Protein AF-A0A3N5WEF0-F1 (afdb_monomer)

Structure (mmCIF, N/CA/C/O backbone):
data_AF-A0A3N5WEF0-F1
#
_entry.id   AF-A0A3N5WEF0-F1
#
loop_
_atom_site.group_PDB
_atom_site.id
_atom_site.type_symbol
_atom_site.label_atom_id
_atom_site.label_alt_id
_atom_site.label_comp_id
_atom_site.label_asym_id
_atom_site.label_entity_id
_atom_site.label_seq_id
_atom_site.pdbx_PDB_ins_code
_atom_site.Cartn_x
_atom_site.Cartn_y
_atom_site.Cartn_z
_atom_site.occupancy
_atom_site.B_iso_or_equiv
_atom_site.auth_seq_id
_atom_site.auth_comp_id
_atom_site.auth_asym_id
_atom_site.auth_atom_id
_atom_site.pdbx_PDB_model_num
ATOM 1 N N . LEU A 1 1 ? 18.848 -7.022 -10.506 1.00 74.38 1 LEU A N 1
ATOM 2 C CA . LEU A 1 1 ? 17.681 -6.157 -10.202 1.00 74.38 1 LEU A CA 1
ATOM 3 C C . LEU A 1 1 ? 16.648 -6.886 -9.337 1.00 74.38 1 LEU A C 1
ATOM 5 O O . LEU A 1 1 ? 16.163 -6.300 -8.378 1.00 74.38 1 LEU A O 1
ATOM 9 N N . ILE A 1 2 ? 16.434 -8.184 -9.585 1.00 83.50 2 ILE A N 1
ATOM 10 C CA . ILE A 1 2 ? 15.606 -9.089 -8.767 1.00 83.50 2 ILE A CA 1
ATOM 11 C C . ILE A 1 2 ? 15.861 -8.981 -7.254 1.00 83.50 2 ILE A C 1
ATOM 13 O O . ILE A 1 2 ? 14.905 -8.848 -6.508 1.00 83.50 2 ILE A O 1
ATOM 17 N N . ALA A 1 3 ? 17.116 -8.968 -6.786 1.00 88.94 3 ALA A N 1
ATOM 18 C CA . ALA A 1 3 ? 17.409 -8.889 -5.346 1.00 88.94 3 ALA A CA 1
ATOM 19 C C . ALA A 1 3 ? 16.875 -7.606 -4.677 1.00 88.94 3 ALA A C 1
ATOM 21 O O . ALA A 1 3 ? 16.358 -7.653 -3.568 1.00 88.94 3 ALA A O 1
ATOM 22 N N . VAL A 1 4 ? 16.955 -6.461 -5.362 1.00 89.25 4 VAL A N 1
ATOM 23 C CA . VAL A 1 4 ? 16.396 -5.196 -4.853 1.00 89.25 4 VAL A CA 1
ATOM 24 C C . VAL A 1 4 ? 14.868 -5.250 -4.856 1.00 89.25 4 VAL A C 1
ATOM 26 O O . VAL A 1 4 ? 14.240 -4.791 -3.907 1.00 89.25 4 VAL A O 1
ATOM 29 N N . LEU A 1 5 ? 14.276 -5.850 -5.894 1.00 88.00 5 LEU A N 1
ATOM 30 C CA . LEU A 1 5 ? 12.832 -6.067 -5.988 1.00 88.00 5 LEU A CA 1
ATOM 31 C C . LEU A 1 5 ? 12.317 -6.987 -4.871 1.00 88.00 5 LEU A C 1
ATOM 33 O O . LEU A 1 5 ? 11.269 -6.731 -4.292 1.00 88.00 5 LEU A O 1
ATOM 37 N N . PHE A 1 6 ? 13.085 -8.028 -4.554 1.00 88.06 6 PHE A N 1
ATOM 38 C CA . PHE A 1 6 ? 12.805 -8.971 -3.480 1.00 88.06 6 PHE A CA 1
ATOM 39 C C . PHE A 1 6 ? 12.837 -8.281 -2.114 1.00 88.06 6 PHE A C 1
ATOM 41 O O . PHE A 1 6 ? 11.886 -8.407 -1.356 1.00 88.06 6 PHE A O 1
ATOM 48 N N . ILE A 1 7 ? 13.863 -7.465 -1.837 1.00 92.31 7 ILE A N 1
ATOM 49 C CA . ILE A 1 7 ? 13.926 -6.671 -0.598 1.00 92.31 7 ILE A CA 1
ATOM 50 C C . ILE A 1 7 ? 12.733 -5.711 -0.501 1.00 92.31 7 ILE A C 1
ATOM 52 O O . ILE A 1 7 ? 12.158 -5.551 0.572 1.00 92.31 7 ILE A O 1
ATOM 56 N N . LEU A 1 8 ? 12.347 -5.071 -1.609 1.00 91.00 8 LEU A N 1
ATOM 57 C CA . LEU A 1 8 ? 11.194 -4.170 -1.633 1.00 91.00 8 LEU A CA 1
ATOM 58 C C . LEU A 1 8 ? 9.889 -4.911 -1.302 1.00 91.00 8 LEU A C 1
ATOM 60 O O . LEU A 1 8 ? 9.096 -4.413 -0.506 1.00 91.00 8 LEU A O 1
ATOM 64 N N . PHE A 1 9 ? 9.694 -6.097 -1.879 1.00 91.12 9 PHE A N 1
ATOM 65 C CA . PHE A 1 9 ? 8.532 -6.943 -1.614 1.00 91.12 9 PHE A CA 1
ATOM 66 C C . PHE A 1 9 ? 8.518 -7.486 -0.175 1.00 91.12 9 PHE A C 1
ATOM 68 O O . PHE A 1 9 ? 7.483 -7.470 0.484 1.00 91.12 9 PHE A O 1
ATOM 75 N N . ASP A 1 10 ? 9.667 -7.887 0.370 1.00 94.56 10 ASP A N 1
ATOM 76 C CA . ASP A 1 10 ? 9.769 -8.292 1.778 1.00 94.56 10 ASP A CA 1
ATOM 77 C C . ASP A 1 10 ? 9.383 -7.141 2.720 1.00 94.56 10 ASP A C 1
ATOM 79 O O . ASP A 1 10 ? 8.650 -7.339 3.692 1.00 94.56 10 ASP A O 1
ATOM 83 N N . ILE A 1 11 ? 9.827 -5.917 2.417 1.00 93.50 11 ILE A N 1
ATOM 84 C CA . ILE A 1 11 ? 9.460 -4.719 3.182 1.00 93.50 11 ILE A CA 1
ATOM 85 C C . ILE A 1 11 ? 7.948 -4.473 3.12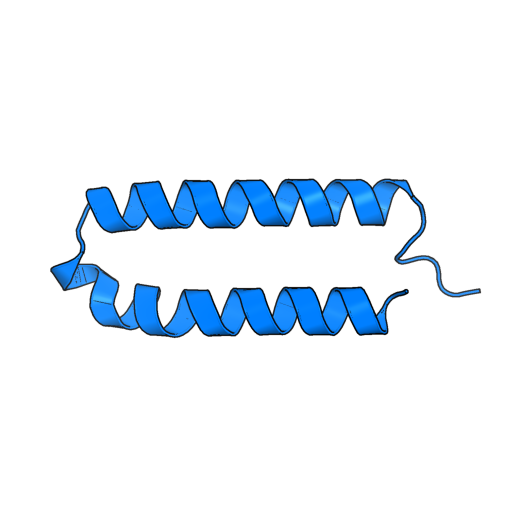5 1.00 93.50 11 ILE A C 1
ATOM 87 O O . ILE A 1 11 ? 7.346 -4.162 4.152 1.00 93.50 11 ILE A O 1
ATOM 91 N N . GLU A 1 12 ? 7.319 -4.631 1.962 1.00 94.19 12 GLU A N 1
ATOM 92 C CA . GLU A 1 12 ? 5.865 -4.521 1.814 1.00 94.19 12 GLU A CA 1
ATOM 93 C C . GLU A 1 12 ? 5.128 -5.468 2.770 1.00 94.19 12 GLU A C 1
ATOM 95 O O . GLU A 1 12 ? 4.249 -5.033 3.521 1.00 94.19 12 GLU A O 1
ATOM 100 N N . VAL A 1 13 ? 5.541 -6.738 2.826 1.00 93.44 13 VAL A N 1
ATOM 101 C CA . VAL A 1 13 ? 4.950 -7.738 3.730 1.00 93.44 13 VAL A CA 1
ATOM 102 C C . VAL A 1 13 ? 5.173 -7.364 5.198 1.00 93.44 13 VAL A C 1
ATOM 104 O O . VAL A 1 13 ? 4.251 -7.482 6.010 1.00 93.44 13 VAL A O 1
ATOM 107 N N . VAL A 1 14 ? 6.354 -6.846 5.551 1.00 95.88 14 VAL A N 1
ATOM 108 C CA . VAL A 1 14 ? 6.652 -6.361 6.912 1.00 95.88 14 VAL A CA 1
ATOM 109 C C . VAL A 1 14 ? 5.697 -5.248 7.346 1.00 95.88 14 VAL A C 1
ATOM 111 O O . VAL A 1 14 ? 5.328 -5.209 8.518 1.00 95.88 14 VAL A O 1
ATOM 114 N N . PHE A 1 15 ? 5.251 -4.378 6.437 1.00 92.56 15 PHE A N 1
ATOM 115 C CA . PHE A 1 15 ? 4.237 -3.359 6.739 1.00 92.56 15 PHE A CA 1
ATOM 116 C C . PHE A 1 15 ? 2.808 -3.920 6.760 1.00 92.56 15 PHE A C 1
ATOM 118 O O . P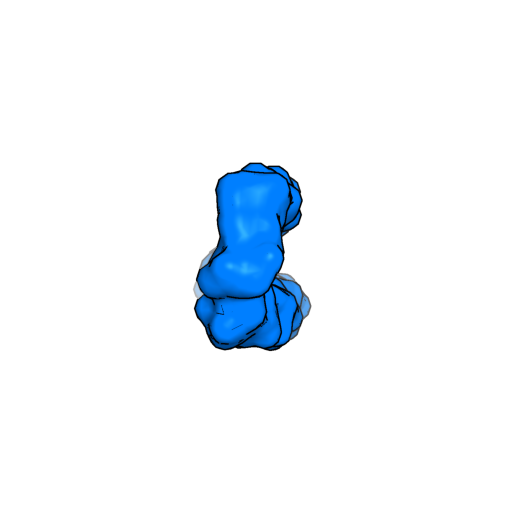HE A 1 15 ? 1.988 -3.486 7.574 1.00 92.56 15 PHE A O 1
ATOM 125 N N . PHE A 1 16 ? 2.509 -4.914 5.924 1.00 94.44 16 PHE A N 1
ATOM 126 C CA . PHE A 1 16 ? 1.205 -5.582 5.891 1.00 94.44 16 PHE A CA 1
ATOM 127 C C . PHE A 1 16 ? 0.881 -6.338 7.184 1.00 94.44 16 PHE A C 1
ATOM 129 O O . PHE A 1 16 ? -0.262 -6.308 7.638 1.00 94.44 16 PHE A O 1
ATOM 136 N N . LEU A 1 17 ? 1.864 -6.999 7.797 1.00 93.94 17 LEU A N 1
ATOM 137 C CA . LEU A 1 17 ? 1.667 -7.814 9.002 1.00 93.94 17 LEU A CA 1
ATOM 138 C C . LEU A 1 17 ? 1.090 -7.038 10.206 1.00 93.94 17 LEU A C 1
ATOM 140 O O . LEU A 1 17 ? 0.030 -7.431 10.698 1.00 93.94 17 LEU A O 1
ATOM 144 N N . PRO A 1 18 ? 1.711 -5.947 10.699 1.00 93.25 18 PRO A N 1
ATOM 145 C CA . PRO A 1 18 ? 1.172 -5.190 11.826 1.00 93.25 18 PRO A CA 1
ATOM 146 C C . PRO A 1 18 ? -0.167 -4.532 11.483 1.00 93.25 18 PRO A C 1
ATOM 148 O O . PRO A 1 18 ? -1.065 -4.509 12.324 1.00 93.25 18 PRO A O 1
ATOM 151 N N . TRP A 1 19 ? -0.346 -4.062 10.244 1.00 93.88 19 TRP A N 1
ATOM 152 C CA . TRP A 1 19 ? -1.634 -3.537 9.794 1.00 93.88 19 TRP A CA 1
ATOM 153 C C . TRP A 1 19 ? -2.741 -4.598 9.873 1.00 93.88 19 TRP A C 1
ATOM 155 O O . TRP A 1 19 ? -3.821 -4.316 10.393 1.00 93.88 19 TRP A O 1
ATOM 165 N N . ALA A 1 20 ? -2.471 -5.824 9.416 1.00 92.25 20 ALA A N 1
ATOM 166 C CA . ALA A 1 20 ? -3.434 -6.922 9.442 1.00 92.25 20 ALA A CA 1
ATOM 167 C C . ALA A 1 20 ? -3.797 -7.333 10.877 1.00 92.25 20 ALA A C 1
ATOM 169 O O . ALA A 1 20 ? -4.966 -7.592 11.170 1.00 92.25 20 ALA A O 1
ATOM 170 N N . VAL A 1 21 ? -2.817 -7.346 11.788 1.00 94.56 21 VAL A N 1
ATOM 171 C CA . VAL A 1 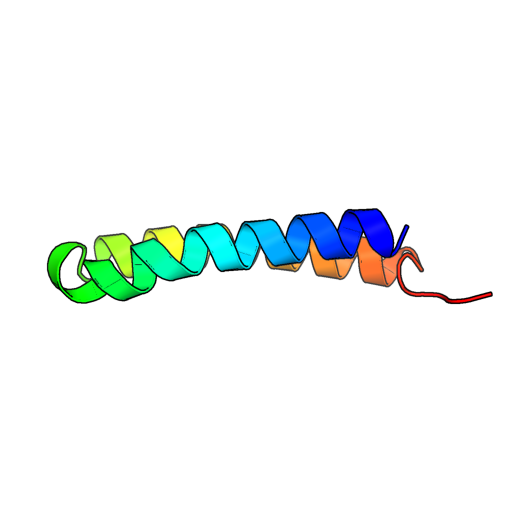21 ? -3.039 -7.640 13.214 1.00 94.56 21 VAL A CA 1
ATOM 172 C C . VAL A 1 21 ? -3.908 -6.564 13.875 1.00 94.56 21 VAL A C 1
ATOM 174 O O . VAL A 1 21 ? -4.848 -6.896 14.597 1.00 94.56 21 VAL A O 1
ATOM 177 N N . SER A 1 22 ? -3.660 -5.285 13.584 1.00 92.94 22 SER A N 1
ATOM 178 C CA . SER A 1 22 ? -4.409 -4.147 14.143 1.00 92.94 22 SER A CA 1
ATOM 179 C C . SER A 1 22 ? -5.628 -3.732 13.307 1.00 92.94 22 SER A C 1
ATOM 181 O O . SER A 1 22 ? -6.258 -2.709 13.584 1.00 92.94 22 SER A O 1
ATOM 183 N N . PHE A 1 23 ? -6.023 -4.522 12.304 1.00 90.62 23 PHE A N 1
ATOM 184 C CA . PHE A 1 23 ? -7.087 -4.165 11.360 1.00 90.62 23 PHE A CA 1
ATOM 185 C C . PHE A 1 23 ? -8.424 -3.846 12.046 1.00 90.62 23 PHE A C 1
ATOM 187 O O . PHE A 1 23 ? -9.130 -2.916 11.653 1.00 90.62 23 PHE A O 1
ATOM 194 N N . ARG A 1 24 ? -8.766 -4.586 13.111 1.00 87.94 24 ARG A N 1
ATOM 195 C CA . ARG A 1 24 ? -10.017 -4.384 13.866 1.00 87.94 24 ARG A CA 1
ATOM 196 C C . ARG A 1 24 ? -10.061 -3.039 14.595 1.00 87.94 24 ARG A C 1
ATOM 198 O O . ARG A 1 24 ? -11.152 -2.517 14.793 1.00 87.94 24 ARG A O 1
ATOM 205 N N . GLU A 1 25 ? -8.909 -2.495 14.977 1.00 90.06 25 GLU A N 1
ATOM 206 C CA . GLU A 1 25 ? -8.794 -1.204 15.667 1.00 90.06 25 GLU A CA 1
ATOM 207 C C . GLU A 1 25 ? -8.761 -0.038 14.673 1.00 90.06 25 GLU A C 1
ATOM 209 O O . GLU A 1 25 ? -9.333 1.019 14.927 1.00 90.06 25 GLU A O 1
ATOM 214 N N . LEU A 1 26 ? -8.126 -0.245 13.515 1.00 88.81 26 LEU A N 1
ATOM 215 C CA . LEU A 1 26 ? -7.976 0.771 12.472 1.00 88.81 26 LEU A CA 1
ATOM 216 C C . LEU A 1 26 ? -9.246 0.967 11.625 1.00 88.81 26 LEU A C 1
ATOM 218 O O . LEU A 1 26 ? -9.462 2.049 11.074 1.00 88.81 26 LEU A O 1
ATOM 222 N N . GLY A 1 27 ? -10.078 -0.071 11.497 1.00 89.44 27 GLY A N 1
ATOM 223 C CA . GLY A 1 27 ? -11.351 -0.025 10.777 1.00 89.44 27 GLY A CA 1
ATOM 224 C C . GLY A 1 27 ? -11.223 0.382 9.301 1.00 89.44 27 GLY A C 1
ATOM 225 O O . GLY A 1 27 ? -10.204 0.168 8.644 1.00 89.44 27 GLY A O 1
ATOM 226 N N . VAL A 1 28 ? -12.283 0.989 8.759 1.00 91.62 28 VAL A N 1
ATOM 227 C CA . VAL A 1 28 ? -12.349 1.427 7.349 1.00 91.62 28 VAL A CA 1
ATOM 228 C C . VAL A 1 28 ? -11.249 2.437 6.971 1.00 91.62 28 VAL A C 1
ATOM 230 O O . VAL A 1 28 ? -10.679 2.289 5.890 1.00 91.62 28 VAL A O 1
ATOM 233 N N . PRO A 1 29 ? -10.880 3.424 7.816 1.00 91.94 29 PRO A N 1
ATOM 234 C CA . PRO A 1 29 ? -9.761 4.319 7.514 1.00 91.94 29 PRO A CA 1
ATOM 235 C C . PRO A 1 29 ? -8.436 3.571 7.322 1.00 91.94 29 PRO A C 1
ATOM 237 O O . PRO A 1 29 ? -7.704 3.849 6.372 1.00 91.94 29 PRO A O 1
ATOM 240 N N . GLY A 1 30 ? -8.159 2.578 8.174 1.00 91.12 30 GLY A N 1
ATOM 241 C CA . GLY A 1 30 ? -6.993 1.708 8.035 1.00 91.12 30 GLY A CA 1
ATOM 242 C C . GLY A 1 30 ? -6.987 0.920 6.736 1.00 91.12 30 GLY A C 1
ATOM 243 O O . GLY A 1 30 ? -5.935 0.771 6.119 1.00 91.12 30 GLY A O 1
ATOM 244 N N . LEU A 1 31 ? -8.154 0.436 6.306 1.00 92.38 31 LEU A N 1
ATOM 245 C CA . LEU A 1 31 ? -8.292 -0.255 5.028 1.00 92.38 31 LEU A CA 1
ATOM 246 C C . LEU A 1 31 ? -7.915 0.659 3.864 1.00 92.38 31 LEU A C 1
ATOM 248 O O . LEU A 1 31 ? -7.090 0.273 3.048 1.00 92.38 31 LEU A O 1
ATOM 252 N N . VAL A 1 32 ? -8.479 1.869 3.805 1.00 95.62 32 VAL A N 1
ATOM 253 C CA . VAL A 1 32 ? -8.219 2.821 2.711 1.00 95.62 32 VAL A CA 1
ATOM 254 C C . VAL A 1 32 ? -6.738 3.188 2.640 1.00 95.62 32 VAL A C 1
ATOM 256 O O . VAL A 1 32 ? -6.160 3.160 1.556 1.00 95.62 32 VAL A O 1
ATOM 259 N N . LEU A 1 33 ? -6.112 3.489 3.781 1.00 93.38 33 LEU A N 1
ATOM 260 C CA . LEU A 1 33 ? -4.689 3.831 3.835 1.00 93.38 33 LEU A CA 1
ATOM 261 C C . LEU A 1 33 ? -3.806 2.683 3.341 1.00 93.38 33 LEU A C 1
ATOM 263 O O . LEU A 1 33 ? -2.889 2.914 2.554 1.00 93.38 33 LEU A O 1
ATOM 267 N N . MET A 1 34 ? -4.112 1.451 3.749 1.00 94.06 34 MET A N 1
ATOM 268 C CA . MET A 1 34 ? -3.353 0.285 3.307 1.00 94.06 34 MET A CA 1
ATOM 269 C C . MET A 1 34 ? -3.552 -0.017 1.826 1.00 94.06 34 MET A C 1
ATOM 271 O O . MET A 1 34 ? -2.607 -0.385 1.136 1.00 94.06 34 MET A O 1
ATOM 275 N N . LEU A 1 35 ? -4.765 0.187 1.316 1.00 94.44 35 LEU A N 1
ATOM 276 C CA . LEU A 1 35 ? -5.081 -0.001 -0.096 1.00 94.44 35 LEU A CA 1
ATOM 277 C C . LEU A 1 35 ? -4.326 1.010 -0.965 1.00 94.44 35 LEU A C 1
ATOM 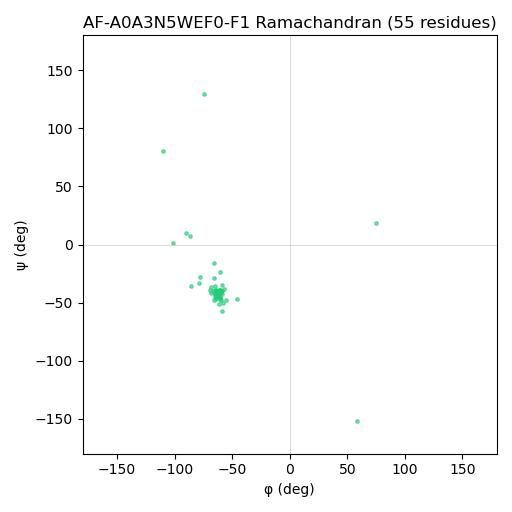279 O O . LEU A 1 35 ? -3.757 0.637 -1.985 1.00 94.44 35 LEU A O 1
ATOM 283 N N . VAL A 1 36 ? -4.256 2.275 -0.538 1.00 96.06 36 VAL A N 1
ATO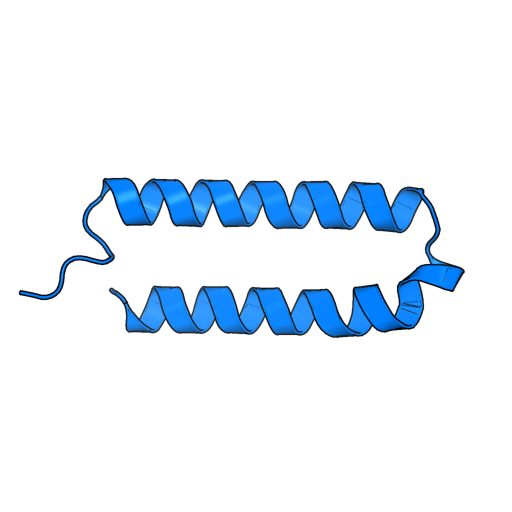M 284 C CA . VAL A 1 36 ? -3.450 3.303 -1.215 1.00 96.06 36 VAL A CA 1
ATOM 285 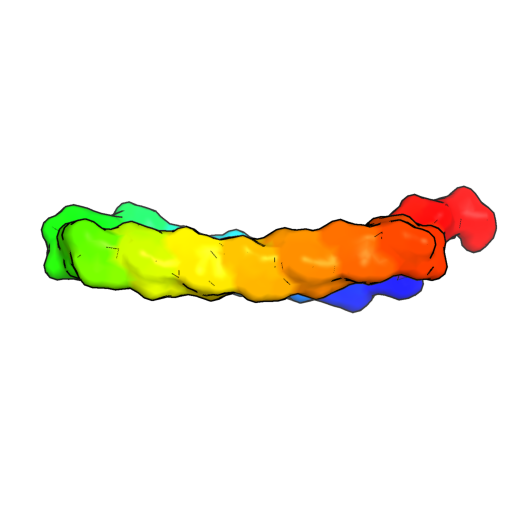C C . VAL A 1 36 ? -1.963 2.948 -1.176 1.00 96.06 36 VAL A C 1
ATOM 287 O O . VAL A 1 36 ? -1.299 3.029 -2.207 1.00 96.06 36 VAL A O 1
ATOM 290 N N . PHE A 1 37 ? -1.444 2.524 -0.020 1.00 93.56 37 PHE A N 1
ATOM 291 C CA . PHE A 1 37 ? -0.052 2.087 0.122 1.00 93.56 37 PHE A CA 1
ATOM 292 C C . PHE A 1 37 ? 0.285 0.927 -0.826 1.00 93.56 37 PHE A C 1
ATOM 294 O O . PHE A 1 37 ? 1.243 1.027 -1.593 1.00 93.56 37 PHE A O 1
ATOM 301 N N . ALA A 1 38 ? -0.542 -0.121 -0.831 1.00 93.94 38 ALA A N 1
ATOM 302 C CA . ALA A 1 38 ? -0.371 -1.285 -1.694 1.00 93.94 38 ALA A CA 1
ATOM 303 C C . ALA A 1 38 ? -0.411 -0.899 -3.179 1.00 93.94 38 ALA A C 1
ATOM 305 O O . ALA A 1 38 ? 0.481 -1.259 -3.935 1.00 93.94 38 ALA A O 1
AT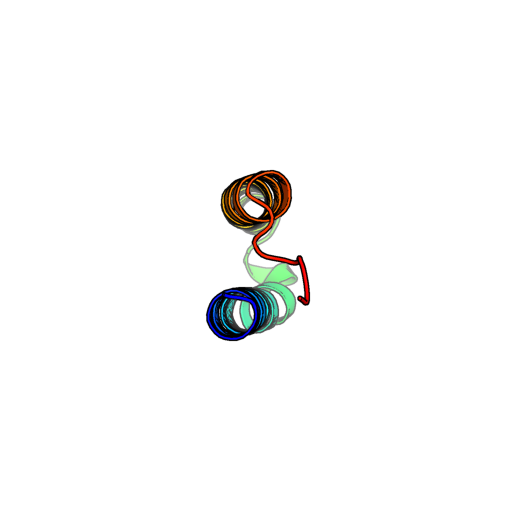OM 306 N N . VAL A 1 39 ? -1.383 -0.081 -3.601 1.00 95.69 39 VAL A N 1
ATOM 307 C CA . VAL A 1 39 ? -1.497 0.361 -5.004 1.00 95.69 39 VAL A CA 1
ATOM 308 C C . VAL A 1 39 ? -0.259 1.134 -5.464 1.00 95.69 39 VAL A C 1
ATOM 310 O O . VAL A 1 39 ? 0.187 0.954 -6.595 1.00 95.69 39 VAL A O 1
ATOM 313 N N . ILE A 1 40 ? 0.320 1.985 -4.614 1.00 94.88 40 ILE A N 1
ATOM 314 C CA . ILE A 1 40 ? 1.539 2.731 -4.962 1.00 94.88 40 ILE A CA 1
ATOM 315 C C . ILE A 1 40 ? 2.717 1.774 -5.195 1.00 94.88 40 ILE A C 1
ATOM 317 O O . ILE A 1 40 ? 3.452 1.939 -6.174 1.00 94.88 40 ILE A O 1
ATOM 321 N N . LEU A 1 41 ? 2.891 0.775 -4.326 1.00 92.44 41 LEU A N 1
ATOM 322 C CA . LEU A 1 41 ? 3.958 -0.218 -4.465 1.00 92.44 41 LEU A CA 1
ATOM 323 C C . LEU A 1 41 ? 3.734 -1.140 -5.664 1.00 92.44 41 LEU A C 1
ATOM 325 O O . LEU A 1 41 ? 4.664 -1.358 -6.437 1.00 92.44 41 LEU A O 1
ATOM 329 N N . GLU A 1 42 ? 2.502 -1.581 -5.894 1.00 92.12 42 GLU A N 1
ATOM 330 C CA . GLU A 1 42 ? 2.118 -2.380 -7.061 1.00 92.12 42 GLU A CA 1
ATOM 331 C C . GLU A 1 42 ? 2.391 -1.641 -8.375 1.00 92.12 42 GLU A C 1
ATOM 333 O O . GLU A 1 42 ? 2.918 -2.215 -9.327 1.00 92.12 42 GLU A O 1
ATOM 338 N N . VAL A 1 43 ? 2.130 -0.331 -8.443 1.00 94.25 43 VAL A N 1
ATOM 339 C CA . VAL A 1 43 ? 2.487 0.481 -9.621 1.00 94.25 43 VAL A CA 1
ATOM 340 C C . VAL A 1 43 ? 4.003 0.522 -9.829 1.00 94.25 43 VAL A C 1
ATOM 342 O O . VAL A 1 43 ? 4.468 0.398 -10.967 1.00 94.25 43 VAL A O 1
ATOM 345 N N . ALA A 1 44 ? 4.786 0.663 -8.757 1.00 89.25 44 ALA A N 1
ATOM 346 C CA . ALA A 1 44 ? 6.244 0.600 -8.840 1.00 89.25 44 ALA A CA 1
ATOM 347 C C . ALA A 1 44 ? 6.728 -0.787 -9.305 1.00 89.25 44 ALA A C 1
ATOM 349 O O . ALA A 1 44 ? 7.631 -0.874 -10.144 1.00 89.25 44 ALA A O 1
ATOM 350 N N . HIS A 1 45 ? 6.090 -1.857 -8.828 1.00 88.38 45 HIS A N 1
ATOM 351 C CA . HIS A 1 45 ? 6.388 -3.239 -9.198 1.00 88.38 45 HIS A CA 1
ATOM 352 C C . HIS A 1 45 ? 6.064 -3.510 -10.674 1.00 88.38 45 HIS A C 1
ATOM 354 O O . HIS A 1 45 ? 6.915 -3.994 -11.421 1.00 88.38 45 HIS A O 1
ATOM 360 N N . LEU A 1 46 ? 4.877 -3.104 -11.136 1.00 90.44 46 LEU A N 1
ATOM 361 C CA . LEU A 1 46 ? 4.453 -3.185 -12.537 1.00 90.44 46 LEU A CA 1
ATOM 362 C C . LEU A 1 46 ? 5.383 -2.401 -13.465 1.00 90.44 46 LEU A C 1
ATOM 364 O O . LEU A 1 46 ? 5.692 -2.852 -14.569 1.00 90.44 46 LEU A O 1
ATOM 368 N N . TYR A 1 47 ? 5.840 -1.224 -13.037 1.00 90.19 47 TYR A N 1
ATOM 369 C CA . TYR A 1 47 ? 6.799 -0.434 -13.803 1.00 90.19 47 TYR A CA 1
ATOM 370 C C . TYR A 1 47 ? 8.152 -1.137 -13.924 1.00 90.19 47 TYR A C 1
ATOM 372 O O . TYR A 1 47 ? 8.719 -1.196 -15.017 1.00 90.19 47 TYR A O 1
ATOM 380 N N . ALA A 1 48 ? 8.662 -1.694 -12.824 1.00 87.88 48 ALA A 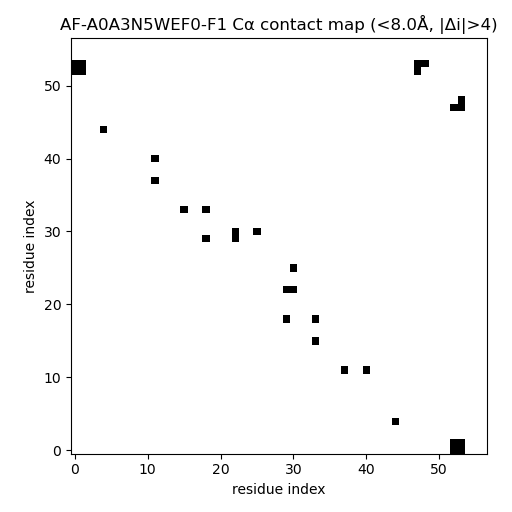N 1
ATOM 381 C CA . ALA A 1 48 ? 9.899 -2.462 -12.840 1.00 87.88 48 ALA A CA 1
ATOM 382 C C . ALA A 1 48 ? 9.769 -3.710 -13.726 1.00 87.88 48 ALA A C 1
ATOM 384 O O . ALA A 1 48 ? 10.657 -3.979 -14.536 1.00 87.88 48 ALA A O 1
ATOM 385 N N . TRP A 1 49 ? 8.635 -4.412 -13.660 1.00 85.31 49 TRP A N 1
ATOM 386 C CA . TRP A 1 49 ? 8.354 -5.555 -14.525 1.00 85.31 49 TRP A CA 1
ATOM 387 C C . TRP A 1 49 ? 8.362 -5.170 -16.006 1.00 85.31 49 TRP A C 1
ATOM 389 O O . TRP A 1 49 ? 9.066 -5.794 -16.797 1.00 85.31 49 TRP A O 1
ATOM 399 N N . LYS A 1 50 ? 7.674 -4.081 -16.377 1.00 85.38 50 LYS A N 1
ATOM 400 C CA . LYS A 1 50 ? 7.682 -3.552 -17.753 1.00 85.38 50 LYS A CA 1
ATOM 401 C C . LYS A 1 50 ? 9.067 -3.145 -18.254 1.00 85.38 50 LYS A C 1
ATOM 403 O O . LYS A 1 50 ? 9.275 -3.091 -19.461 1.00 85.38 50 LYS A O 1
ATOM 408 N N . LYS A 1 51 ? 10.001 -2.839 -17.354 1.00 83.56 51 LYS A N 1
ATOM 409 C CA . LYS A 1 51 ? 11.398 -2.522 -17.679 1.00 83.56 51 LYS A CA 1
ATOM 410 C C . LYS A 1 51 ? 12.310 -3.748 -17.792 1.00 83.56 51 LYS A C 1
ATOM 412 O O . LYS A 1 51 ? 13.518 -3.564 -17.899 1.00 83.56 51 LYS A O 1
ATOM 417 N N . GLY A 1 52 ? 11.766 -4.963 -17.738 1.00 78.06 52 GLY A N 1
ATOM 418 C CA . GLY A 1 52 ? 12.566 -6.188 -17.799 1.00 78.06 52 GLY A CA 1
ATOM 419 C C . GLY A 1 52 ? 13.317 -6.476 -16.498 1.00 78.06 52 GLY A C 1
ATOM 420 O O . GLY A 1 52 ? 14.261 -7.252 -16.475 1.00 78.06 52 GLY A O 1
ATOM 421 N N . ALA A 1 53 ? 12.917 -5.877 -15.366 1.00 74.38 53 ALA A N 1
ATOM 422 C CA . ALA A 1 53 ? 13.623 -6.076 -14.096 1.00 74.38 53 ALA A CA 1
ATOM 423 C C . ALA A 1 53 ? 13.562 -7.506 -13.543 1.00 74.38 53 ALA A C 1
ATOM 425 O O . ALA A 1 53 ? 14.324 -7.844 -12.633 1.00 74.38 53 ALA A O 1
ATOM 426 N N . LEU A 1 54 ? 12.633 -8.294 -14.079 1.00 71.25 54 LEU A N 1
ATOM 427 C CA . LEU A 1 54 ? 12.392 -9.697 -13.769 1.00 71.25 54 LEU A CA 1
ATOM 428 C C . LEU A 1 54 ? 12.977 -10.637 -14.833 1.00 71.25 54 LEU A C 1
ATOM 430 O O . LEU A 1 54 ? 12.794 -11.844 -14.714 1.00 71.25 54 LEU A O 1
ATOM 434 N N . GLU A 1 55 ? 13.642 -10.115 -15.866 1.00 71.56 55 GLU A N 1
ATOM 435 C CA . GLU A 1 55 ? 14.321 -10.945 -16.860 1.00 71.56 55 GLU A CA 1
ATOM 436 C C . GLU A 1 55 ? 15.606 -11.523 -16.250 1.00 71.56 55 GLU A C 1
ATOM 438 O O . GLU A 1 55 ? 16.393 -10.822 -15.607 1.00 71.56 55 GLU A O 1
ATOM 443 N N . TR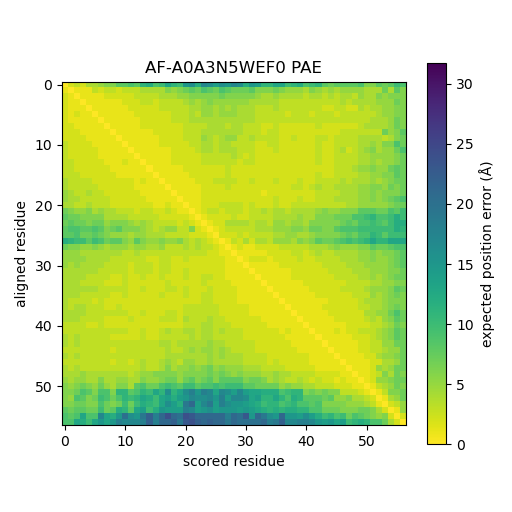P A 1 56 ? 15.751 -12.839 -16.401 1.00 64.12 56 TRP A N 1
ATOM 444 C CA . TRP A 1 56 ? 16.882 -13.640 -15.947 1.00 64.12 56 TRP A CA 1
ATOM 445 C C . TRP A 1 56 ? 17.653 -14.111 -17.185 1.00 64.12 56 TRP A C 1
ATOM 447 O O . TRP A 1 56 ? 17.447 -15.236 -17.633 1.00 64.12 56 TRP A O 1
ATOM 457 N N . ASP A 1 57 ? 18.489 -13.238 -17.743 1.00 56.09 57 ASP A N 1
ATOM 458 C CA . ASP A 1 57 ? 19.623 -13.626 -18.598 1.00 56.09 57 ASP A CA 1
ATOM 459 C C . ASP A 1 57 ? 20.932 -13.424 -17.817 1.00 56.09 57 ASP A C 1
ATOM 461 O O . ASP A 1 57 ? 21.018 -12.432 -17.048 1.00 56.09 57 ASP A O 1
#

pLDDT: mean 88.88, std 8.02, range [56.09, 96.06]

Foldseek 3Di:
DVVVLVVLVVVLVVVVVVLVVCVVVCDPVSVVVNVVVVVVSVVVVVVCVVVCVVPDD

Sequence (57 aa):
LIAVLFILFDIEVVFFLPWAVSFRELGVPGLVLMLVFAVILEVAHLYAWKKGALEWD

Solvent-accessible surface area (backbone atoms only — not comparable to full-atom values): 3291 Å² total; per-residue (Å²): 100,50,70,62,52,50,54,53,51,54,52,52,51,62,56,47,51,62,50,62,74,45,38,85,81,46,42,71,66,44,50,54,54,50,51,53,52,49,52,56,52,49,50,54,49,53,52,41,49,76,69,50,42,75,64,88,128

Radius of gyration: 13.75 Å; Cα contacts (8 Å, |Δi|>4): 16; chains: 1; bounding box: 32×18×34 Å

Mean predicted aligned error: 4.28 Å

Secondary structure (DSSP, 8-state):
-HHHHHHHHHHHHHHHHHHHHTHHHHHHHHHHHHHHHHHHHHHHHHHHHHTTTT---